Protein AF-A0A258DX46-F1 (afdb_monomer_lite)

Foldseek 3Di:
DDDDDDQQLVQVPDPPHADPDADDPVPDDDDDDDDDPVCCPPPVNVVVCVVVVVVCVVCVCSRNRVDDRPPPDDD

Sequence (75 aa):
MGLAVLPCFIGAATPGLIRLSGPEADMDASLWLVTHPDLKATARVRSFMDHVGRELVRRRAMIEGKEEIPSVEGA

Structure (mmCIF, N/CA/C/O backbone):
data_AF-A0A258DX46-F1
#
_entry.id   AF-A0A258DX46-F1
#
loop_
_atom_site.group_PDB
_atom_site.id
_atom_site.type_symbol
_atom_site.label_atom_id
_atom_site.label_alt_id
_atom_site.label_comp_id
_atom_site.label_asym_id
_atom_site.label_entity_id
_atom_site.label_seq_id
_atom_site.pdbx_PDB_ins_code
_atom_site.Cartn_x
_atom_site.Cartn_y
_atom_site.Cartn_z
_atom_site.occupancy
_atom_site.B_iso_or_equiv
_atom_site.auth_seq_id
_atom_site.auth_comp_id
_atom_site.auth_asym_id
_atom_site.auth_atom_id
_atom_site.pdbx_PDB_model_num
ATOM 1 N N . MET A 1 1 ? 14.005 14.369 -21.547 1.00 74.12 1 MET A N 1
ATOM 2 C CA . MET A 1 1 ? 13.660 13.064 -20.939 1.00 74.12 1 MET A CA 1
ATOM 3 C C . MET A 1 1 ? 14.437 12.915 -19.646 1.00 74.12 1 MET A C 1
ATOM 5 O O . MET A 1 1 ? 15.505 13.507 -19.551 1.00 74.12 1 MET A O 1
ATOM 9 N N . GLY A 1 2 ? 13.900 12.194 -18.663 1.00 91.88 2 GLY A N 1
ATOM 10 C CA . GLY A 1 2 ? 14.531 12.027 -17.354 1.00 91.88 2 GLY A CA 1
ATOM 11 C C . GLY A 1 2 ? 14.345 10.615 -16.809 1.00 91.88 2 GLY A C 1
ATOM 12 O O . GLY A 1 2 ? 13.517 9.860 -17.314 1.00 91.88 2 GLY A O 1
ATOM 13 N N . LEU A 1 3 ? 15.130 10.289 -15.788 1.00 93.88 3 LEU A N 1
ATOM 14 C CA . LEU A 1 3 ? 15.067 9.043 -15.032 1.00 93.88 3 LEU A CA 1
ATOM 15 C C . LEU A 1 3 ? 14.628 9.358 -13.604 1.00 93.88 3 LEU A C 1
ATOM 17 O O . LEU A 1 3 ? 14.948 10.425 -13.079 1.00 93.88 3 LEU A O 1
ATOM 21 N N . ALA A 1 4 ? 13.913 8.430 -12.980 1.00 92.06 4 ALA A N 1
ATOM 22 C CA . ALA A 1 4 ? 13.501 8.545 -11.591 1.00 92.06 4 ALA A CA 1
ATOM 23 C C . ALA A 1 4 ? 13.551 7.177 -10.914 1.00 92.06 4 ALA A C 1
ATOM 25 O O . ALA A 1 4 ? 13.290 6.152 -11.542 1.00 92.06 4 ALA A O 1
ATOM 26 N N . VAL A 1 5 ? 13.849 7.187 -9.618 1.00 91.81 5 VAL A N 1
ATOM 27 C CA . VAL A 1 5 ? 13.711 6.017 -8.751 1.00 91.81 5 VAL A CA 1
ATOM 28 C C . VAL A 1 5 ? 12.320 6.059 -8.146 1.00 91.81 5 VAL A C 1
ATOM 30 O O . VAL A 1 5 ? 11.912 7.075 -7.582 1.00 91.81 5 VAL A O 1
ATOM 33 N N . LEU A 1 6 ? 11.584 4.962 -8.285 1.00 91.94 6 LEU A N 1
ATOM 34 C CA . LEU A 1 6 ? 10.210 4.838 -7.819 1.00 91.94 6 LEU A CA 1
ATOM 35 C C . LEU A 1 6 ? 10.037 3.500 -7.099 1.00 91.94 6 LEU A C 1
ATOM 37 O O . LEU A 1 6 ? 10.652 2.512 -7.506 1.00 91.94 6 LEU A O 1
ATOM 41 N N . PRO A 1 7 ? 9.152 3.422 -6.089 1.00 92.00 7 PRO A N 1
ATOM 42 C CA . PRO A 1 7 ? 8.684 2.138 -5.590 1.00 92.00 7 PRO A CA 1
ATOM 43 C C . PRO A 1 7 ? 8.140 1.281 -6.739 1.00 92.00 7 PRO A C 1
ATOM 45 O O . PRO A 1 7 ? 7.388 1.779 -7.582 1.00 92.00 7 PRO A O 1
ATOM 48 N N . CYS A 1 8 ? 8.492 -0.006 -6.759 1.00 91.44 8 CYS A N 1
ATOM 49 C CA . CYS A 1 8 ? 8.203 -0.897 -7.888 1.00 91.44 8 CYS A CA 1
ATOM 50 C C . CYS A 1 8 ? 6.714 -0.916 -8.266 1.00 91.44 8 CYS A C 1
ATOM 52 O O . CYS A 1 8 ? 6.375 -0.795 -9.441 1.00 91.44 8 CYS A O 1
ATOM 54 N N . PHE A 1 9 ? 5.823 -0.966 -7.271 1.00 90.69 9 PHE A N 1
ATOM 55 C CA . PHE A 1 9 ? 4.376 -0.948 -7.495 1.00 90.69 9 PHE A CA 1
ATOM 56 C C . PHE A 1 9 ? 3.851 0.360 -8.103 1.00 90.69 9 PHE A C 1
ATOM 58 O O . PHE A 1 9 ? 2.860 0.340 -8.828 1.00 90.69 9 PHE A O 1
ATOM 65 N N . ILE A 1 10 ? 4.498 1.499 -7.828 1.00 92.44 10 ILE A N 1
ATOM 66 C CA . ILE A 1 10 ? 4.140 2.783 -8.447 1.00 92.44 10 ILE A CA 1
ATOM 67 C C . ILE A 1 10 ? 4.591 2.780 -9.904 1.00 92.44 10 ILE A C 1
ATOM 69 O O . ILE A 1 10 ? 3.804 3.124 -10.783 1.00 92.44 10 ILE A O 1
ATOM 73 N N . GLY A 1 11 ? 5.829 2.350 -10.169 1.00 92.62 11 GLY A N 1
ATOM 74 C CA . GLY A 1 11 ? 6.358 2.245 -11.530 1.00 92.62 11 GLY A CA 1
ATOM 75 C C . GLY A 1 11 ? 5.504 1.333 -12.412 1.00 92.62 11 GLY A C 1
ATOM 76 O O . GLY A 1 11 ? 5.115 1.735 -13.503 1.00 92.62 11 GLY A O 1
ATOM 77 N N . ALA A 1 12 ? 5.134 0.155 -11.902 1.00 90.06 12 ALA A N 1
ATOM 78 C CA . ALA A 1 12 ? 4.287 -0.809 -12.606 1.00 90.06 12 ALA A CA 1
ATOM 79 C C . ALA A 1 12 ? 2.867 -0.282 -12.889 1.00 90.06 12 ALA A C 1
ATOM 81 O O . ALA A 1 12 ? 2.291 -0.585 -13.930 1.00 90.06 12 ALA A O 1
ATOM 82 N N . ALA A 1 13 ? 2.299 0.520 -11.983 1.00 91.06 13 ALA A N 1
ATOM 83 C CA . ALA A 1 13 ? 0.955 1.076 -12.139 1.00 91.06 13 ALA A CA 1
ATOM 84 C C . ALA A 1 13 ? 0.903 2.370 -12.973 1.00 91.06 13 ALA A C 1
ATOM 86 O O . ALA A 1 13 ? -0.194 2.845 -13.266 1.00 91.06 13 ALA A O 1
ATOM 87 N N . THR A 1 14 ? 2.047 2.965 -13.333 1.00 94.00 14 THR A N 1
ATOM 88 C CA . THR A 1 14 ? 2.096 4.268 -14.014 1.00 94.00 14 THR A CA 1
ATOM 89 C C . THR A 1 14 ? 2.199 4.088 -15.533 1.00 94.00 14 THR A C 1
ATOM 91 O O . THR A 1 14 ? 3.233 3.633 -16.026 1.00 94.00 14 THR A O 1
ATOM 94 N N . PRO A 1 15 ? 1.172 4.480 -16.311 1.00 92.50 15 PRO A N 1
ATOM 95 C CA . PRO A 1 15 ? 1.208 4.362 -17.764 1.00 92.50 15 PRO A CA 1
ATOM 96 C C . PRO A 1 15 ? 2.334 5.193 -18.384 1.00 92.50 15 PRO A C 1
ATOM 98 O O . PRO A 1 15 ? 2.565 6.337 -17.997 1.00 92.50 15 PRO A O 1
ATOM 101 N N . GLY A 1 16 ? 3.004 4.628 -19.387 1.00 92.25 16 GLY A N 1
ATOM 1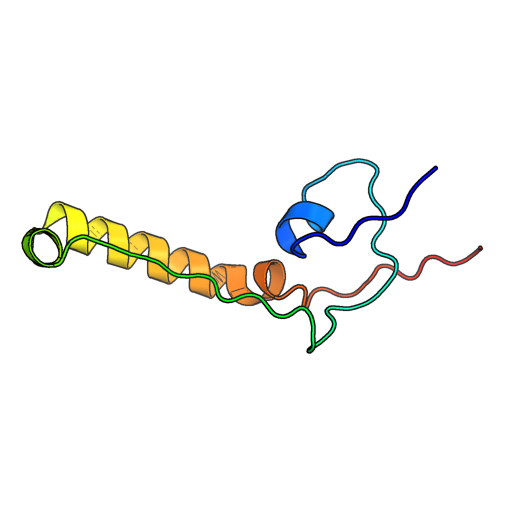02 C CA . GLY A 1 16 ? 4.073 5.308 -20.123 1.00 92.25 16 GLY A CA 1
ATOM 103 C C . GLY A 1 16 ? 5.443 5.278 -19.441 1.00 92.25 16 GLY A C 1
ATOM 104 O O . GLY A 1 16 ? 6.392 5.823 -20.001 1.00 92.25 16 GLY A O 1
ATOM 105 N N . LEU A 1 17 ? 5.574 4.635 -18.274 1.00 92.69 17 LEU A N 1
ATOM 106 C CA . LEU A 1 17 ? 6.876 4.325 -17.688 1.00 92.69 17 LEU A CA 1
ATO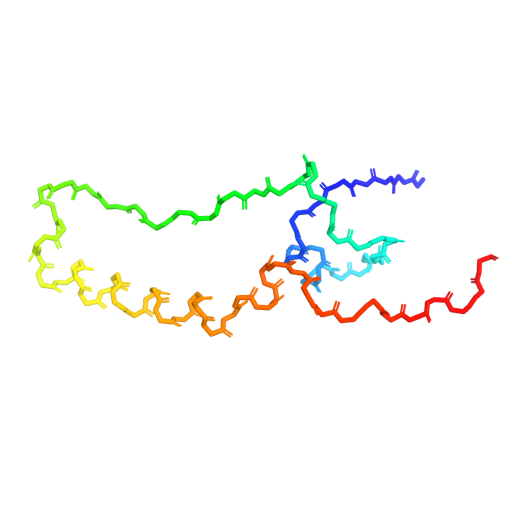M 107 C C . LEU A 1 17 ? 7.373 2.953 -18.142 1.00 92.69 17 LEU A C 1
ATOM 109 O O . LEU A 1 17 ? 6.598 2.017 -18.327 1.00 92.69 17 LEU A O 1
ATOM 113 N N . ILE A 1 18 ? 8.692 2.844 -18.284 1.00 91.06 18 ILE A N 1
ATOM 114 C CA . ILE A 1 18 ? 9.391 1.590 -18.560 1.00 91.06 18 ILE A CA 1
ATOM 115 C C . ILE A 1 18 ? 10.381 1.359 -17.423 1.00 91.06 18 ILE A C 1
ATOM 117 O O . ILE A 1 18 ? 11.119 2.265 -17.029 1.00 91.06 18 ILE A O 1
ATOM 121 N N . ARG A 1 19 ? 10.386 0.139 -16.885 1.00 89.56 19 ARG A N 1
ATOM 122 C CA . ARG A 1 19 ? 11.338 -0.280 -15.858 1.00 89.56 19 ARG A CA 1
ATOM 123 C C . ARG A 1 19 ? 12.687 -0.585 -16.510 1.00 89.56 19 ARG A C 1
ATOM 125 O O . ARG A 1 19 ? 12.756 -1.438 -17.385 1.00 89.56 19 ARG A O 1
ATOM 132 N N . LEU A 1 20 ? 13.741 0.103 -16.073 1.00 90.81 20 LEU A N 1
ATOM 133 C CA . LEU A 1 20 ? 15.088 -0.037 -16.645 1.00 90.81 20 LEU A CA 1
ATOM 134 C C . LEU A 1 20 ? 15.971 -1.056 -15.910 1.00 90.81 20 LEU A C 1
ATOM 136 O O . LEU A 1 20 ? 16.890 -1.604 -16.507 1.00 90.81 20 LEU A O 1
ATOM 140 N N . SER A 1 21 ? 15.704 -1.312 -14.628 1.00 88.62 21 SER A N 1
ATOM 141 C CA . SER A 1 21 ? 16.464 -2.252 -13.796 1.00 88.62 21 SER A CA 1
ATOM 142 C C . SER A 1 21 ? 15.574 -2.946 -12.758 1.00 88.62 21 SER A C 1
ATOM 144 O O . SER A 1 21 ? 14.422 -2.555 -12.523 1.00 88.62 21 SER A O 1
ATOM 146 N N . GLY A 1 22 ? 16.100 -4.015 -12.154 1.00 87.38 22 GLY A N 1
ATOM 147 C CA . GLY A 1 22 ? 15.465 -4.722 -11.041 1.00 87.38 22 GLY A CA 1
ATOM 148 C C . GLY A 1 22 ? 15.414 -3.881 -9.756 1.00 87.38 22 GLY A C 1
ATOM 149 O O . GLY A 1 22 ? 15.884 -2.745 -9.742 1.00 87.38 22 GLY A O 1
ATOM 150 N N . PRO A 1 23 ? 14.809 -4.400 -8.672 1.00 87.31 23 PRO A N 1
ATOM 151 C CA . PRO A 1 23 ? 14.876 -3.746 -7.373 1.00 87.31 23 PRO A CA 1
ATOM 152 C C . PRO A 1 23 ? 16.319 -3.822 -6.861 1.00 87.31 23 PRO A C 1
ATOM 154 O O . PRO A 1 23 ? 16.887 -4.910 -6.792 1.00 87.31 23 PRO A O 1
ATOM 157 N N . GLU A 1 24 ? 16.892 -2.679 -6.499 1.00 86.25 24 GLU A N 1
ATOM 158 C CA . GLU A 1 24 ? 18.233 -2.605 -5.917 1.00 86.25 24 GLU A CA 1
ATOM 159 C C . GLU A 1 24 ? 18.154 -2.717 -4.394 1.00 86.25 24 GLU A C 1
ATOM 161 O O . GLU A 1 24 ? 17.345 -2.034 -3.764 1.00 86.25 24 GLU A O 1
ATOM 166 N N . ALA A 1 25 ? 19.005 -3.553 -3.792 1.00 85.00 25 ALA A N 1
ATOM 167 C CA . ALA A 1 25 ? 18.981 -3.808 -2.348 1.00 85.00 25 ALA A CA 1
ATOM 168 C C . ALA A 1 25 ? 19.229 -2.534 -1.517 1.00 85.00 25 ALA A C 1
ATOM 170 O O . ALA A 1 25 ? 18.590 -2.336 -0.486 1.00 85.00 25 ALA A O 1
ATOM 171 N N . ASP A 1 26 ? 20.089 -1.636 -2.006 1.00 87.81 26 ASP A N 1
ATOM 172 C CA . ASP A 1 26 ? 20.387 -0.352 -1.357 1.00 87.81 26 ASP A CA 1
ATOM 173 C C . ASP A 1 26 ? 19.206 0.637 -1.404 1.00 87.81 26 ASP A C 1
ATOM 175 O O . ASP A 1 26 ? 19.219 1.661 -0.721 1.00 87.81 26 ASP A O 1
ATOM 179 N N . MET A 1 27 ? 18.182 0.342 -2.212 1.00 85.19 27 MET A N 1
ATOM 180 C CA . MET A 1 27 ? 16.970 1.151 -2.373 1.00 85.19 27 MET A CA 1
ATOM 181 C C . MET A 1 27 ? 15.731 0.481 -1.772 1.00 85.19 27 MET A C 1
ATOM 183 O O . MET A 1 27 ? 14.608 0.919 -2.040 1.00 85.19 27 MET A O 1
ATOM 187 N N . ASP A 1 28 ? 15.915 -0.576 -0.976 1.00 85.38 28 ASP A N 1
ATOM 188 C CA . ASP A 1 28 ? 14.810 -1.249 -0.306 1.00 85.38 28 ASP A CA 1
ATOM 189 C C . ASP A 1 28 ? 14.123 -0.308 0.697 1.00 85.38 28 ASP A C 1
ATOM 191 O O . ASP A 1 28 ? 14.758 0.428 1.458 1.00 85.38 28 ASP A O 1
ATOM 195 N N . ALA A 1 29 ? 12.794 -0.329 0.692 1.00 84.94 29 ALA A N 1
ATOM 196 C CA . ALA A 1 29 ? 11.964 0.529 1.518 1.00 84.94 29 ALA A CA 1
ATOM 197 C C . ALA A 1 29 ? 10.938 -0.315 2.270 1.00 84.94 29 ALA A C 1
ATOM 199 O O . ALA A 1 29 ? 10.167 -1.078 1.690 1.00 84.94 29 ALA A O 1
ATOM 200 N N . SER A 1 30 ? 10.884 -0.138 3.588 1.00 88.56 30 SER A N 1
ATOM 201 C CA . SER A 1 30 ? 9.937 -0.872 4.424 1.00 88.56 30 SER A CA 1
ATOM 202 C C . SER A 1 30 ? 8.515 -0.309 4.307 1.00 88.56 30 SER A C 1
ATOM 204 O O . SER A 1 30 ? 8.292 0.889 4.490 1.00 88.56 30 SER A O 1
ATOM 206 N N . LEU A 1 31 ? 7.535 -1.190 4.083 1.00 91.00 31 LEU A N 1
ATOM 207 C CA . LEU A 1 31 ? 6.108 -0.867 4.152 1.00 91.00 31 LEU A CA 1
ATOM 208 C C . LEU A 1 31 ? 5.544 -1.236 5.531 1.00 91.00 31 LEU A C 1
ATOM 210 O O . LEU A 1 31 ? 5.599 -2.395 5.940 1.00 91.00 31 LEU A O 1
ATOM 214 N N . TRP A 1 32 ? 4.946 -0.263 6.220 1.00 93.62 32 TRP A N 1
ATOM 215 C CA . TRP A 1 32 ? 4.405 -0.437 7.570 1.00 93.62 32 TRP A CA 1
ATOM 216 C C . TRP A 1 32 ? 2.897 -0.208 7.610 1.00 93.62 32 TRP A C 1
ATOM 218 O O . TRP A 1 32 ? 2.392 0.780 7.078 1.00 93.62 32 TRP A O 1
ATOM 228 N N . LEU A 1 33 ? 2.181 -1.090 8.311 1.00 94.38 33 LEU A N 1
ATOM 229 C CA . LEU A 1 33 ? 0.787 -0.876 8.684 1.00 94.38 33 LEU A CA 1
ATOM 230 C C . LEU A 1 33 ? 0.737 -0.450 10.152 1.00 94.38 33 LEU A C 1
ATOM 232 O O . LEU A 1 33 ? 1.095 -1.222 11.041 1.00 94.38 33 LEU A O 1
ATOM 236 N N . VAL A 1 3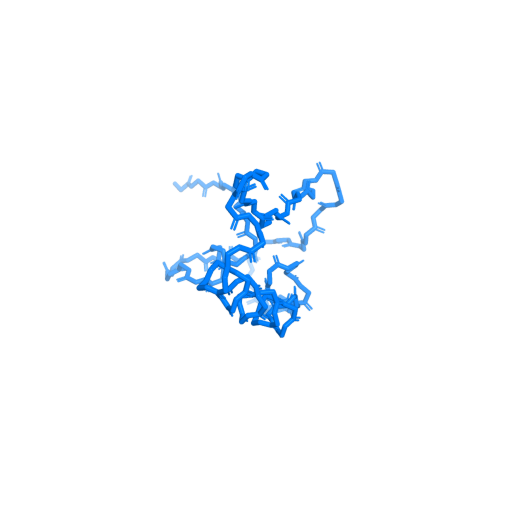4 ? 0.316 0.787 10.404 1.00 96.19 34 VAL A N 1
ATOM 237 C CA . VAL A 1 34 ? 0.440 1.425 11.720 1.00 96.19 34 VAL A CA 1
ATOM 238 C C . VAL A 1 34 ? -0.939 1.796 12.257 1.00 96.19 34 VAL A C 1
ATOM 240 O O . VAL A 1 34 ? -1.805 2.258 11.518 1.00 96.19 34 VAL A O 1
ATOM 243 N N . THR A 1 35 ? -1.144 1.606 13.558 1.00 95.75 35 THR A N 1
ATOM 244 C CA . THR A 1 35 ? -2.343 2.048 14.282 1.00 95.75 35 THR A CA 1
ATOM 245 C C . THR A 1 35 ? -1.949 2.611 15.641 1.00 95.75 35 THR A C 1
ATOM 247 O O . THR A 1 35 ? -0.939 2.203 16.217 1.00 95.75 35 THR A O 1
ATOM 250 N N . HIS A 1 36 ? -2.770 3.511 16.186 1.00 96.06 36 HIS A N 1
ATOM 251 C CA . HIS A 1 36 ? -2.573 4.019 17.541 1.00 96.06 36 HIS A CA 1
ATOM 252 C C . HIS A 1 36 ? -2.676 2.877 18.577 1.00 96.06 36 HIS A C 1
ATOM 254 O O . HIS A 1 36 ? -3.602 2.058 18.463 1.00 96.06 36 HIS A O 1
ATOM 260 N N . PRO A 1 37 ? -1.791 2.813 19.596 1.00 95.50 37 PRO A N 1
ATOM 261 C CA . PRO A 1 37 ? -1.805 1.764 20.619 1.00 95.50 37 PRO A CA 1
ATOM 262 C C . PRO A 1 37 ? -3.153 1.599 21.324 1.00 95.50 37 PRO A C 1
ATOM 264 O O . PRO A 1 37 ? -3.601 0.469 21.507 1.00 95.50 37 PRO A O 1
ATOM 267 N N . ASP A 1 38 ? -3.827 2.707 21.633 1.00 96.69 38 ASP A N 1
ATOM 268 C CA . ASP A 1 38 ? -5.118 2.694 22.339 1.00 96.69 38 ASP A CA 1
ATOM 269 C C . ASP A 1 38 ? -6.263 2.148 21.479 1.00 96.69 38 ASP A C 1
ATOM 271 O O . ASP A 1 38 ? -7.259 1.645 21.990 1.00 96.69 38 ASP A O 1
ATOM 275 N N . LEU A 1 39 ? -6.122 2.224 20.153 1.00 95.25 39 LEU A N 1
ATOM 276 C CA . LEU A 1 39 ? -7.163 1.821 19.211 1.00 95.25 39 LEU A CA 1
ATOM 277 C C . LEU A 1 39 ? -6.962 0.403 18.671 1.00 95.25 39 LEU A C 1
ATOM 279 O O . LEU A 1 39 ? -7.912 -0.178 18.148 1.00 95.25 39 LEU A O 1
ATOM 283 N N . LYS A 1 40 ? -5.762 -0.180 18.808 1.00 93.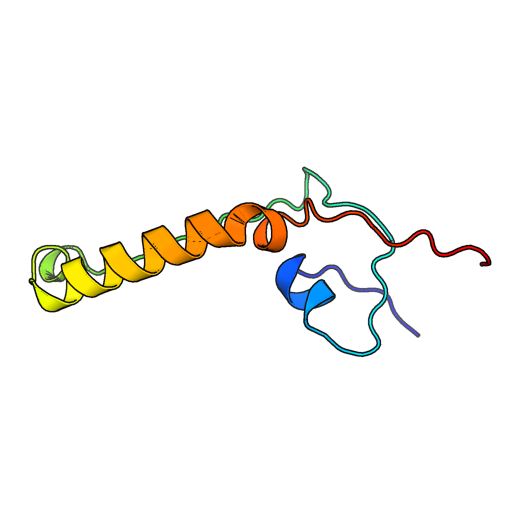25 40 LYS A N 1
ATOM 284 C CA . LYS A 1 40 ? -5.409 -1.476 18.193 1.00 93.25 40 LYS A CA 1
ATOM 285 C C . LYS A 1 40 ? -6.314 -2.633 18.634 1.00 93.25 40 LYS A C 1
ATOM 287 O O . LYS A 1 40 ? -6.491 -3.590 17.887 1.00 93.25 40 LYS A O 1
ATOM 292 N N . ALA A 1 41 ? -6.872 -2.550 19.845 1.00 94.69 41 ALA A N 1
ATOM 293 C CA . ALA A 1 41 ? -7.744 -3.576 20.415 1.00 94.69 41 ALA A CA 1
ATOM 294 C C . ALA A 1 41 ? -9.222 -3.412 20.016 1.00 94.69 41 ALA A C 1
ATOM 296 O O . ALA A 1 41 ? -10.009 -4.344 20.182 1.00 94.69 41 ALA A O 1
ATOM 297 N N . THR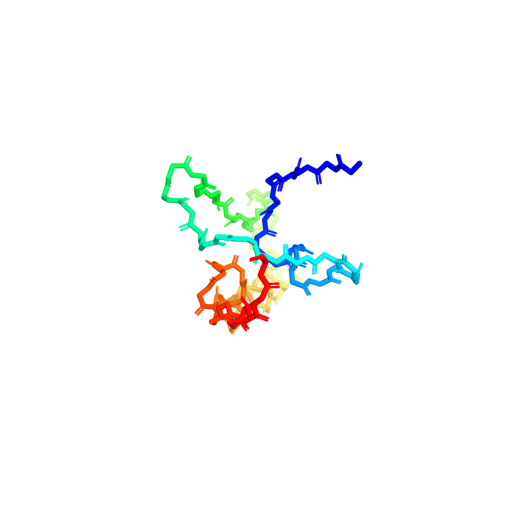 A 1 42 ? -9.615 -2.259 19.470 1.00 98.00 42 THR A N 1
ATOM 298 C CA . THR A 1 42 ? -10.999 -2.001 19.065 1.00 98.00 42 THR A CA 1
ATOM 299 C C . THR A 1 42 ? -11.388 -2.911 17.904 1.00 98.00 42 THR A C 1
ATOM 301 O O . THR A 1 42 ? -10.687 -2.974 16.894 1.00 98.00 42 THR A O 1
ATOM 304 N N . ALA A 1 43 ? -12.545 -3.576 18.004 1.00 98.06 43 ALA A N 1
ATOM 305 C CA . ALA A 1 43 ? -12.977 -4.597 17.045 1.00 98.06 43 ALA A CA 1
ATOM 306 C C . ALA A 1 43 ? -12.940 -4.128 15.577 1.00 98.06 43 ALA A C 1
ATOM 308 O O . ALA A 1 43 ? -12.448 -4.847 14.709 1.00 98.06 43 ALA A O 1
ATOM 309 N N . ARG A 1 44 ? -13.392 -2.897 15.297 1.00 97.75 44 ARG A N 1
ATOM 310 C CA . ARG A 1 44 ? -13.355 -2.308 13.947 1.00 97.75 44 ARG A CA 1
ATOM 311 C C . ARG A 1 44 ? -11.926 -2.150 13.418 1.00 97.75 44 ARG A C 1
ATOM 313 O O . ARG A 1 44 ? -11.669 -2.481 12.265 1.00 97.75 44 ARG A O 1
ATOM 320 N N . VAL A 1 45 ? -11.011 -1.655 14.253 1.00 97.94 45 VAL A N 1
ATOM 321 C CA . VAL A 1 45 ? -9.605 -1.442 13.878 1.00 97.94 45 VAL A CA 1
ATOM 322 C C . VAL A 1 45 ? -8.939 -2.782 13.621 1.00 97.94 45 VAL A C 1
ATOM 324 O O . VAL A 1 45 ? -8.371 -2.976 12.553 1.00 97.94 45 VAL A O 1
ATOM 327 N N . ARG A 1 46 ? -9.092 -3.740 14.540 1.00 96.69 46 ARG A N 1
ATOM 328 C CA . ARG A 1 46 ? -8.563 -5.095 14.367 1.00 96.69 46 ARG A CA 1
ATOM 329 C C . ARG A 1 46 ? -9.064 -5.742 13.076 1.00 96.69 46 ARG A C 1
ATOM 331 O O . ARG A 1 46 ? -8.256 -6.218 12.290 1.00 96.69 46 ARG A O 1
ATOM 338 N N . SER A 1 47 ? -10.371 -5.694 12.817 1.00 97.81 47 SER A N 1
ATOM 339 C CA . SER A 1 47 ? -10.950 -6.269 11.598 1.00 97.81 47 SER A CA 1
ATOM 340 C C . SER A 1 47 ? -10.371 -5.652 10.321 1.00 97.81 47 SER A C 1
ATOM 342 O O . SER A 1 47 ? -10.159 -6.369 9.343 1.00 97.81 47 SER A O 1
ATOM 344 N N . PHE A 1 48 ? -10.129 -4.339 10.308 1.00 97.56 48 PHE A N 1
ATOM 345 C CA . PHE A 1 48 ? -9.520 -3.658 9.167 1.00 97.56 48 PHE A CA 1
ATOM 346 C C . PHE A 1 48 ? -8.046 -4.038 9.005 1.00 97.56 48 PHE A C 1
ATOM 348 O O . PHE A 1 48 ? -7.631 -4.405 7.909 1.00 97.56 48 PHE A O 1
ATOM 355 N N . MET A 1 49 ? -7.276 -4.022 10.096 1.00 97.50 49 MET A N 1
ATOM 356 C CA . MET A 1 49 ? -5.858 -4.398 10.099 1.00 97.50 49 MET A CA 1
ATOM 357 C C . MET A 1 49 ? -5.659 -5.838 9.615 1.00 97.50 49 MET A C 1
ATOM 359 O O . MET A 1 49 ? -4.793 -6.089 8.781 1.00 97.50 49 MET A O 1
ATOM 363 N N . ASP A 1 50 ? -6.510 -6.765 10.064 1.00 96.69 50 ASP A N 1
ATOM 364 C CA . ASP A 1 50 ? -6.495 -8.162 9.628 1.00 96.69 50 ASP A CA 1
ATOM 365 C C . ASP A 1 50 ? -6.794 -8.287 8.125 1.00 96.69 50 ASP A C 1
ATOM 367 O O . ASP A 1 50 ? -6.168 -9.084 7.426 1.00 96.69 50 ASP A O 1
ATOM 371 N N . HIS A 1 51 ? -7.751 -7.511 7.605 1.00 97.88 51 HIS A N 1
ATOM 372 C CA . HIS A 1 51 ? -8.071 -7.497 6.178 1.00 97.88 51 HIS A CA 1
ATOM 373 C C . HIS A 1 51 ? -6.913 -6.938 5.342 1.00 97.88 51 HIS A C 1
ATOM 375 O O . HIS A 1 51 ? -6.429 -7.621 4.441 1.00 97.88 51 HIS A O 1
ATOM 381 N N . VAL A 1 52 ? -6.431 -5.738 5.672 1.00 97.75 52 VAL A N 1
ATOM 382 C CA . VAL A 1 52 ? -5.348 -5.076 4.933 1.00 97.75 52 VAL A CA 1
ATOM 383 C C . VAL A 1 52 ? -4.065 -5.895 4.993 1.00 97.75 52 VAL A C 1
ATOM 385 O O . VAL A 1 52 ? -3.435 -6.101 3.961 1.00 97.75 52 VAL A O 1
ATOM 388 N N . GLY A 1 53 ? -3.701 -6.424 6.165 1.00 97.19 53 GLY A N 1
ATOM 389 C CA . GLY A 1 53 ? -2.518 -7.268 6.320 1.00 97.19 53 GLY A CA 1
ATOM 390 C C . GLY A 1 53 ? -2.545 -8.483 5.389 1.00 97.19 53 GLY A C 1
ATOM 391 O O . GLY A 1 53 ? -1.559 -8.758 4.707 1.00 97.19 53 GLY A O 1
ATOM 392 N N . ARG A 1 54 ? -3.693 -9.168 5.280 1.00 98.00 54 ARG A N 1
ATOM 393 C CA . ARG A 1 54 ? -3.854 -10.286 4.335 1.00 98.00 54 ARG A CA 1
ATOM 394 C C . ARG A 1 54 ? -3.707 -9.847 2.880 1.00 98.00 54 ARG A C 1
ATOM 396 O O . ARG A 1 54 ? -3.029 -10.531 2.117 1.00 98.00 54 ARG A O 1
ATOM 403 N N . GLU A 1 55 ? -4.321 -8.734 2.491 1.00 97.19 55 GLU A N 1
ATOM 404 C CA . GLU A 1 55 ? -4.255 -8.249 1.108 1.00 97.19 55 GLU A CA 1
ATOM 405 C C . GLU A 1 55 ? -2.852 -7.764 0.719 1.00 97.19 55 G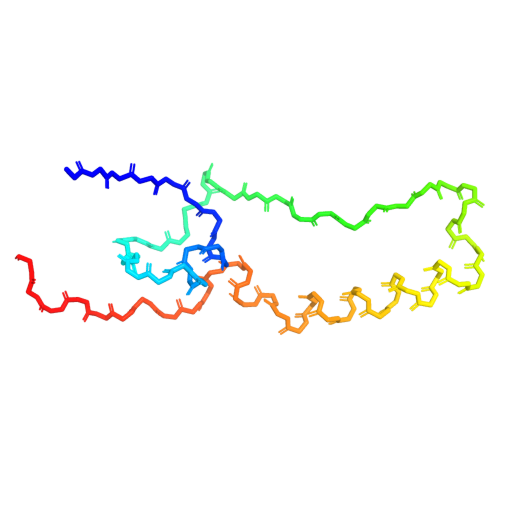LU A C 1
ATOM 407 O O . GLU A 1 55 ? -2.399 -8.022 -0.397 1.00 97.19 55 GLU A O 1
ATOM 412 N N . LEU A 1 56 ? -2.117 -7.139 1.643 1.00 95.50 56 LEU A N 1
ATOM 413 C CA . LEU A 1 56 ? -0.725 -6.747 1.416 1.00 95.50 56 LEU A CA 1
ATOM 414 C C . LEU A 1 56 ? 0.180 -7.966 1.213 1.00 95.50 56 LEU A C 1
ATOM 416 O O . LEU A 1 56 ? 0.977 -7.982 0.278 1.00 95.50 56 LEU A O 1
ATOM 420 N N . VAL A 1 57 ? 0.014 -9.021 2.020 1.00 95.19 57 VAL A N 1
ATOM 421 C CA . VAL A 1 57 ? 0.768 -10.275 1.845 1.00 95.19 57 VAL A CA 1
ATOM 422 C C . VAL A 1 57 ? 0.472 -10.916 0.487 1.00 95.19 57 VAL A C 1
ATOM 424 O O . VAL A 1 57 ? 1.399 -11.366 -0.184 1.00 95.19 57 VAL A O 1
ATOM 427 N N . ARG A 1 58 ? -0.790 -10.910 0.031 1.00 95.75 58 ARG A N 1
ATOM 428 C CA . ARG A 1 58 ? -1.159 -11.417 -1.305 1.00 95.75 58 ARG A CA 1
ATOM 429 C C . ARG A 1 58 ? -0.484 -10.645 -2.441 1.00 95.75 58 ARG A C 1
ATOM 431 O O . ARG A 1 58 ? -0.177 -11.235 -3.469 1.00 95.75 58 ARG A O 1
ATOM 438 N N . ARG A 1 59 ? -0.245 -9.344 -2.259 1.00 93.31 59 ARG A N 1
ATOM 439 C CA . ARG A 1 59 ? 0.364 -8.451 -3.263 1.00 93.31 59 ARG A CA 1
ATOM 440 C C . ARG A 1 59 ? 1.874 -8.281 -3.098 1.00 93.31 59 ARG A C 1
ATOM 442 O O . ARG A 1 59 ? 2.472 -7.458 -3.785 1.00 93.31 59 ARG A O 1
ATOM 449 N N . ARG A 1 60 ? 2.503 -9.059 -2.214 1.00 92.38 60 ARG A N 1
ATOM 450 C CA . ARG A 1 60 ? 3.916 -8.918 -1.849 1.00 92.38 60 ARG A CA 1
ATOM 451 C C . ARG A 1 60 ? 4.859 -8.924 -3.053 1.00 92.38 60 ARG A C 1
ATOM 453 O O . ARG A 1 60 ? 5.734 -8.074 -3.119 1.00 92.38 60 ARG A O 1
ATOM 460 N N . ALA A 1 61 ? 4.663 -9.835 -4.007 1.00 91.25 61 ALA A N 1
ATOM 461 C CA . ALA A 1 61 ? 5.520 -9.931 -5.192 1.00 91.25 61 ALA A CA 1
ATOM 462 C C . ALA A 1 61 ? 5.518 -8.639 -6.031 1.00 91.25 61 ALA A C 1
ATOM 464 O O . ALA A 1 61 ? 6.580 -8.173 -6.434 1.00 91.25 61 ALA A O 1
ATOM 465 N N . MET A 1 62 ? 4.341 -8.035 -6.214 1.00 90.00 62 MET A N 1
ATOM 466 C CA . MET A 1 62 ? 4.168 -6.770 -6.931 1.00 90.00 62 MET A CA 1
ATOM 467 C C . MET A 1 62 ? 4.786 -5.591 -6.161 1.00 90.00 62 MET A C 1
ATOM 469 O O . MET A 1 62 ? 5.507 -4.778 -6.736 1.00 90.00 62 MET A O 1
ATOM 473 N N . ILE A 1 63 ? 4.571 -5.529 -4.841 1.00 92.06 63 ILE A N 1
ATOM 474 C CA . ILE A 1 63 ? 5.130 -4.476 -3.974 1.00 92.06 63 ILE A CA 1
ATOM 475 C C . ILE A 1 63 ? 6.664 -4.522 -3.967 1.00 92.06 63 ILE A C 1
ATOM 477 O O . ILE A 1 63 ? 7.304 -3.487 -4.137 1.00 92.06 63 ILE A O 1
ATOM 481 N N . GLU A 1 64 ? 7.240 -5.718 -3.821 1.00 90.38 64 GLU A N 1
ATOM 482 C CA . GLU A 1 64 ? 8.692 -5.957 -3.806 1.00 90.38 64 GLU A CA 1
ATOM 483 C C . GLU A 1 64 ? 9.314 -5.945 -5.217 1.00 90.38 64 GLU A C 1
ATOM 485 O O . GLU A 1 64 ? 10.522 -6.116 -5.360 1.00 90.38 64 GLU A O 1
ATOM 490 N N . GLY A 1 65 ? 8.512 -5.769 -6.274 1.00 89.31 65 GLY A N 1
ATOM 491 C CA . GLY A 1 65 ? 9.000 -5.710 -7.652 1.00 89.31 65 GLY A CA 1
ATOM 492 C C . GLY A 1 65 ? 9.655 -6.998 -8.149 1.00 89.31 65 GLY A C 1
ATOM 493 O O . GLY A 1 65 ? 10.549 -6.922 -8.994 1.00 89.31 65 GLY A O 1
ATOM 494 N N . LYS A 1 66 ? 9.216 -8.153 -7.632 1.00 86.12 66 LYS A N 1
ATOM 495 C CA . LYS A 1 66 ? 9.665 -9.507 -8.015 1.00 86.12 66 LYS A CA 1
ATOM 496 C C . LYS A 1 66 ? 9.020 -10.024 -9.306 1.00 86.12 66 LYS A C 1
ATOM 498 O O . LYS A 1 66 ? 9.226 -11.175 -9.675 1.00 86.12 66 LYS A O 1
ATOM 503 N N . GLU A 1 67 ? 8.221 -9.194 -9.966 1.00 78.12 67 GLU A N 1
ATOM 504 C CA . GLU A 1 67 ? 7.693 -9.464 -11.300 1.00 78.12 67 GLU A CA 1
ATOM 505 C C . GLU A 1 67 ? 8.802 -9.265 -12.343 1.00 78.12 67 GLU A C 1
ATOM 507 O O . GLU A 1 67 ? 9.620 -8.344 -12.224 1.00 78.12 67 GLU A O 1
ATOM 512 N N . GLU A 1 68 ? 8.852 -10.154 -13.337 1.00 66.06 68 GLU A N 1
ATOM 513 C CA . GLU A 1 68 ? 9.859 -10.116 -14.398 1.00 66.06 68 GLU A CA 1
ATOM 514 C C . GLU A 1 68 ? 9.805 -8.793 -15.164 1.00 66.06 68 GLU A C 1
ATOM 516 O O . GLU A 1 68 ? 8.738 -8.262 -15.476 1.00 66.06 68 GLU A O 1
ATOM 521 N N . ILE A 1 69 ? 10.985 -8.255 -15.467 1.00 64.94 69 ILE A N 1
ATOM 522 C CA . ILE A 1 69 ? 11.116 -7.095 -16.341 1.00 64.94 69 ILE A CA 1
ATOM 523 C C . ILE A 1 69 ? 10.823 -7.593 -17.760 1.00 64.94 69 ILE A C 1
ATOM 525 O O . ILE A 1 69 ? 11.532 -8.495 -18.217 1.00 64.94 69 ILE A O 1
ATOM 529 N N . PRO A 1 70 ? 9.828 -7.039 -18.476 1.00 58.62 70 PRO A N 1
ATOM 530 C CA . PRO A 1 70 ? 9.658 -7.347 -19.887 1.00 58.62 70 PRO A CA 1
ATOM 531 C C . PRO A 1 70 ? 10.959 -6.988 -20.602 1.00 58.62 70 PRO A C 1
ATOM 533 O O . PRO A 1 70 ? 11.425 -5.852 -20.493 1.00 58.62 70 PRO A O 1
ATOM 536 N N . SER A 1 71 ? 11.572 -7.957 -21.280 1.00 51.41 71 SER A N 1
ATOM 537 C CA . SER A 1 71 ? 12.796 -7.736 -22.043 1.00 51.41 71 SER A CA 1
ATOM 538 C C . SER A 1 71 ? 12.527 -6.656 -23.089 1.00 51.41 71 SER A C 1
ATOM 540 O O . SER A 1 71 ? 11.827 -6.893 -24.071 1.00 51.41 71 SER A O 1
ATOM 542 N N . VAL A 1 72 ? 13.041 -5.448 -22.861 1.00 55.56 72 VAL A N 1
ATOM 543 C CA . VAL A 1 72 ? 13.081 -4.410 -23.889 1.00 55.56 72 VAL A CA 1
ATOM 544 C C . VAL A 1 72 ? 14.166 -4.803 -24.884 1.00 55.56 72 VAL A C 1
ATOM 546 O O . VAL A 1 72 ? 15.350 -4.555 -24.678 1.00 55.56 72 VAL A O 1
ATOM 549 N N . GLU A 1 73 ? 13.758 -5.502 -25.938 1.00 41.03 73 GLU A N 1
ATOM 550 C CA . GLU A 1 73 ? 14.605 -5.803 -27.085 1.00 41.03 73 GLU A CA 1
ATOM 551 C C . GLU A 1 73 ? 14.680 -4.542 -27.962 1.00 41.03 73 GLU A C 1
ATOM 553 O O . GLU A 1 73 ? 13.682 -4.117 -28.544 1.00 41.03 73 GLU A O 1
ATOM 558 N N . GLY A 1 74 ? 15.857 -3.914 -28.010 1.00 49.53 74 GLY A N 1
ATOM 559 C CA . GLY A 1 74 ? 16.129 -2.741 -28.845 1.00 49.53 74 GLY A CA 1
ATOM 560 C C . GLY A 1 74 ? 16.176 -1.420 -28.075 1.00 49.53 74 GLY A C 1
ATOM 561 O O . GLY A 1 74 ? 15.194 -0.680 -28.028 1.00 49.53 74 GLY A O 1
ATOM 562 N N . ALA A 1 75 ? 17.352 -1.107 -27.533 1.00 40.56 75 ALA A N 1
ATOM 563 C CA . ALA A 1 75 ? 17.807 0.260 -27.293 1.00 40.56 75 ALA A CA 1
ATOM 564 C C . ALA A 1 75 ? 19.069 0.495 -28.130 1.00 40.56 75 ALA A C 1
ATOM 566 O O . ALA A 1 75 ? 19.887 -0.452 -28.209 1.00 40.56 75 ALA A O 1
#

Radius of gyration: 16.74 Å; chains: 1; bounding box: 34×24×51 Å

Secondary structure (DSSP, 8-state):
-------HHHHHHSTT----S---GGG---------TTTTTSHHHHHHHHHHHHHHHHTHHHHTT-SPPP-----

pLDDT: mean 88.14, std 13.12, range [40.56, 98.06]